Protein AF-A0AAD9KJ31-F1 (afdb_monomer_lite)

Secondary structure (DSSP, 8-state):
---SSHHHHHHHHHHHHHHHHHHHHHHHTTHHHHHSS--HHHHHHHIIIIIHHHHHHHHHHHHHHHHHHHHHH--

Organism: Ridgeia piscesae (NCBI:txid27915)

Foldseek 3Di:
DPPPPVVVVVVLVVLLVVLVVQLVVQCVVCVCVVVDPDDPVVVVVSCVVTNCCSNCVVVVVVVVVVVVVVVVVVD

pLDDT: mean 77.91, std 13.61, range [42.59, 92.62]

Radius of gyration: 17.42 Å; chains: 1; bounding box: 47×19×47 Å

Sequence (75 aa):
MGQRYCTREKKQDKEIQRRIEVGWTAFAKHRDIFKGNIKTCLKRQVYNSRVLPAMAYGAETWTLASQAKTKLAAA

Structure (mmCIF, N/CA/C/O backbone):
data_AF-A0AAD9KJ31-F1
#
_entry.id   AF-A0AAD9KJ31-F1
#
loop_
_atom_site.group_PDB
_atom_site.id
_atom_site.type_symbol
_atom_site.label_atom_id
_atom_site.label_alt_id
_atom_site.label_comp_id
_atom_site.label_asym_id
_atom_site.label_entity_id
_atom_site.label_seq_id
_atom_site.pdbx_PDB_ins_code
_atom_site.Cartn_x
_atom_site.Cartn_y
_atom_site.Cartn_z
_atom_site.occupancy
_atom_site.B_iso_or_equiv
_atom_site.auth_seq_id
_atom_site.auth_comp_id
_atom_site.auth_asym_id
_atom_site.auth_atom_id
_atom_site.pdbx_PDB_model_num
ATOM 1 N N . MET A 1 1 ? 22.055 -11.528 -29.415 1.00 42.59 1 MET A N 1
ATOM 2 C CA . MET A 1 1 ? 21.458 -11.926 -28.116 1.00 42.59 1 MET A CA 1
ATOM 3 C C . MET A 1 1 ? 21.051 -10.668 -27.343 1.00 42.59 1 MET A C 1
ATOM 5 O O . MET A 1 1 ? 21.846 -10.172 -26.566 1.00 42.59 1 MET A O 1
ATOM 9 N N . GLY A 1 2 ? 19.868 -10.090 -27.599 1.00 54.50 2 GLY A N 1
ATOM 10 C CA . GLY A 1 2 ? 19.519 -8.748 -27.078 1.00 54.50 2 GLY A CA 1
ATOM 11 C C . GLY A 1 2 ? 18.071 -8.545 -26.613 1.00 54.50 2 GLY A C 1
ATOM 12 O O . GLY A 1 2 ? 17.681 -7.423 -26.329 1.00 54.50 2 GLY A O 1
ATOM 13 N N . GLN A 1 3 ? 17.248 -9.594 -26.513 1.00 49.34 3 GLN A N 1
ATOM 14 C CA . GLN A 1 3 ? 15.795 -9.433 -26.301 1.00 49.34 3 GLN A CA 1
ATOM 15 C C . GLN A 1 3 ? 15.317 -9.430 -24.834 1.00 49.34 3 GLN A C 1
ATOM 17 O O . GLN A 1 3 ? 14.118 -9.364 -24.587 1.00 49.34 3 GLN A O 1
ATOM 22 N N . ARG A 1 4 ? 16.197 -9.499 -23.825 1.00 48.91 4 ARG A N 1
ATOM 23 C CA . ARG A 1 4 ? 15.752 -9.754 -22.434 1.00 48.91 4 ARG A CA 1
ATOM 24 C C . ARG A 1 4 ? 15.419 -8.513 -21.593 1.00 48.91 4 ARG A C 1
ATOM 26 O O . ARG A 1 4 ? 14.782 -8.664 -20.549 1.00 48.91 4 ARG A O 1
ATOM 33 N N . TYR A 1 5 ? 15.783 -7.305 -22.027 1.00 51.22 5 TYR A N 1
ATOM 34 C CA . TYR A 1 5 ? 15.608 -6.096 -21.209 1.00 51.22 5 TYR A CA 1
ATOM 35 C C . TYR A 1 5 ? 14.173 -5.531 -21.254 1.00 51.22 5 TYR A C 1
ATOM 37 O O . TYR A 1 5 ? 13.576 -5.351 -20.193 1.00 51.22 5 TYR A O 1
ATOM 45 N N . CYS A 1 6 ? 13.546 -5.416 -22.432 1.00 49.72 6 CYS A N 1
ATOM 46 C CA . CYS A 1 6 ? 12.192 -4.848 -22.565 1.00 49.72 6 CYS A CA 1
ATOM 47 C C . CYS A 1 6 ? 11.085 -5.690 -21.893 1.00 49.72 6 CYS A C 1
ATOM 49 O O . CYS A 1 6 ? 10.047 -5.167 -21.488 1.00 49.72 6 CYS A O 1
ATOM 51 N N . THR A 1 7 ? 11.280 -7.007 -21.742 1.00 53.03 7 THR A N 1
ATOM 52 C CA . THR A 1 7 ? 10.341 -7.880 -21.009 1.00 53.03 7 THR A CA 1
ATOM 53 C C . THR A 1 7 ? 10.323 -7.626 -19.506 1.00 53.03 7 THR A C 1
ATOM 55 O O . THR A 1 7 ? 9.342 -7.974 -18.853 1.00 53.03 7 THR A O 1
ATOM 58 N N . ARG A 1 8 ? 11.399 -7.076 -18.933 1.00 58.91 8 ARG A N 1
ATOM 59 C CA . ARG A 1 8 ? 11.509 -6.870 -17.485 1.00 58.91 8 ARG A CA 1
ATOM 60 C C . ARG A 1 8 ? 10.750 -5.625 -17.037 1.00 58.91 8 ARG A C 1
ATOM 62 O O . ARG A 1 8 ? 10.064 -5.691 -16.025 1.00 58.91 8 ARG A O 1
ATOM 69 N N . GLU A 1 9 ? 10.817 -4.556 -17.822 1.00 61.16 9 GLU A N 1
ATOM 70 C CA . GLU A 1 9 ? 10.118 -3.291 -17.558 1.00 61.16 9 GLU A CA 1
ATOM 71 C C . GLU A 1 9 ? 8.601 -3.499 -17.582 1.00 61.16 9 GLU A C 1
ATOM 73 O O . GLU A 1 9 ? 7.941 -3.308 -16.568 1.00 61.16 9 GLU A O 1
ATOM 78 N N . LYS A 1 10 ? 8.068 -4.121 -18.645 1.00 64.62 10 LYS A N 1
ATOM 79 C CA . LYS A 1 10 ? 6.636 -4.473 -18.733 1.00 64.62 10 LYS A CA 1
ATOM 80 C C . LYS A 1 10 ? 6.145 -5.385 -17.597 1.00 64.62 10 LYS A C 1
ATOM 82 O O . LYS A 1 10 ? 4.954 -5.405 -17.293 1.00 64.62 10 LYS A O 1
ATOM 87 N N . LYS A 1 11 ? 7.032 -6.192 -17.001 1.00 69.75 11 LYS A N 1
ATOM 88 C CA . LYS A 1 11 ? 6.714 -7.018 -15.822 1.00 69.75 11 LYS A CA 1
ATOM 89 C C . LYS A 1 11 ? 6.743 -6.201 -14.529 1.00 69.75 11 LYS A C 1
ATOM 91 O O . LYS A 1 11 ? 5.945 -6.489 -13.644 1.00 69.75 11 LYS A O 1
ATOM 96 N N . GLN A 1 12 ? 7.621 -5.202 -14.425 1.00 73.44 12 GLN A N 1
ATOM 97 C CA . GLN A 1 12 ? 7.645 -4.273 -13.296 1.00 73.44 12 GLN A CA 1
ATOM 98 C C . GLN A 1 12 ? 6.385 -3.409 -13.264 1.00 73.44 12 GLN A C 1
ATOM 100 O O . GLN A 1 12 ? 5.767 -3.351 -12.211 1.00 73.44 12 GLN A O 1
ATOM 105 N N . ASP A 1 13 ? 5.938 -2.846 -14.389 1.00 79.56 13 ASP A N 1
ATOM 106 C CA . ASP A 1 13 ? 4.694 -2.058 -14.443 1.00 79.56 13 ASP A CA 1
ATOM 107 C C . ASP A 1 13 ? 3.467 -2.855 -13.979 1.00 79.56 13 ASP A C 1
ATOM 109 O O . ASP A 1 13 ? 2.687 -2.395 -13.144 1.00 79.56 13 ASP A O 1
ATOM 113 N N . LYS A 1 14 ? 3.328 -4.099 -14.452 1.00 84.31 14 LYS A N 1
ATOM 114 C CA . LYS A 1 14 ? 2.241 -4.993 -14.020 1.00 84.31 14 LYS A CA 1
ATOM 115 C C . LYS A 1 14 ? 2.304 -5.322 -12.530 1.00 84.31 14 LYS A C 1
ATOM 117 O O . LYS A 1 14 ? 1.269 -5.412 -11.876 1.00 84.31 14 LYS A O 1
ATOM 122 N N . GLU A 1 15 ? 3.504 -5.512 -11.990 1.00 82.62 15 GLU A N 1
ATOM 123 C CA . GLU A 1 15 ? 3.691 -5.753 -10.561 1.00 82.62 15 GLU A CA 1
ATOM 124 C C . GLU A 1 15 ? 3.387 -4.492 -9.737 1.00 82.62 15 GLU A C 1
ATOM 126 O O . GLU A 1 15 ? 2.715 -4.598 -8.716 1.00 82.62 15 GLU A O 1
ATOM 131 N N . ILE A 1 16 ? 3.788 -3.297 -10.197 1.00 82.44 16 ILE A N 1
ATOM 132 C CA . ILE A 1 16 ? 3.422 -2.011 -9.574 1.00 82.44 16 ILE A CA 1
ATOM 133 C C . ILE A 1 16 ? 1.901 -1.911 -9.448 1.00 82.44 16 ILE A C 1
ATOM 135 O O . ILE A 1 16 ? 1.392 -1.684 -8.350 1.00 82.44 16 ILE A O 1
ATOM 139 N N . GLN A 1 17 ? 1.172 -2.133 -10.546 1.00 85.69 17 GLN A N 1
ATOM 140 C CA . GLN A 1 17 ? -0.292 -2.086 -10.543 1.00 85.69 17 GLN A CA 1
ATOM 141 C C . GLN A 1 17 ? -0.889 -3.105 -9.572 1.00 85.69 17 GLN A C 1
ATOM 143 O O . GLN A 1 17 ? -1.679 -2.730 -8.706 1.00 85.69 17 GLN A O 1
ATOM 148 N N . ARG A 1 18 ? -0.428 -4.359 -9.622 1.00 87.62 18 ARG A N 1
ATOM 149 C CA . ARG A 1 18 ? -0.883 -5.407 -8.703 1.00 87.62 18 ARG A CA 1
ATOM 150 C C . ARG A 1 18 ? -0.662 -5.031 -7.237 1.00 87.62 18 ARG A C 1
ATOM 152 O O . ARG A 1 18 ? -1.493 -5.336 -6.387 1.00 87.62 18 ARG A O 1
ATOM 159 N N . ARG A 1 19 ? 0.442 -4.359 -6.908 1.00 84.12 19 ARG A N 1
ATOM 160 C CA . ARG A 1 19 ? 0.745 -3.933 -5.531 1.00 84.12 19 ARG A CA 1
ATOM 161 C C . ARG A 1 19 ? -0.113 -2.765 -5.079 1.00 84.12 19 ARG A C 1
ATOM 163 O O . ARG A 1 19 ? -0.518 -2.742 -3.920 1.00 84.12 19 ARG A O 1
ATOM 170 N N . ILE A 1 20 ? -0.426 -1.837 -5.982 1.00 87.81 20 ILE A N 1
ATOM 171 C CA . ILE A 1 20 ? -1.400 -0.772 -5.725 1.00 87.81 20 ILE A CA 1
ATOM 172 C C . ILE A 1 20 ? -2.758 -1.404 -5.393 1.00 87.81 20 ILE A C 1
ATOM 174 O O . ILE A 1 20 ? -3.348 -1.077 -4.365 1.00 87.81 2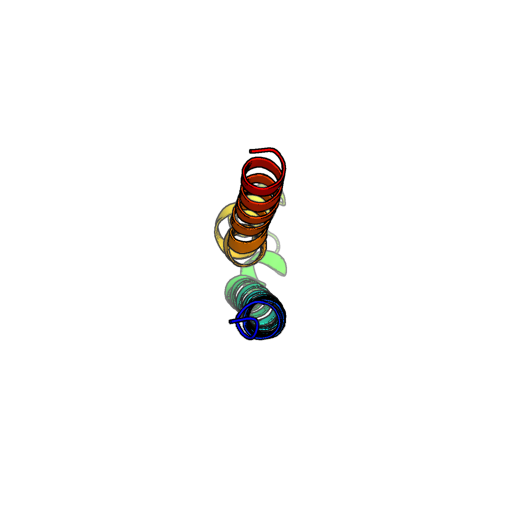0 ILE A O 1
ATOM 178 N N . GLU A 1 21 ? -3.216 -2.373 -6.188 1.00 91.19 21 GLU A N 1
ATOM 179 C CA . GLU A 1 21 ? -4.477 -3.090 -5.952 1.00 91.19 21 GLU A CA 1
ATOM 180 C C . GLU A 1 21 ? -4.475 -3.863 -4.624 1.00 91.19 21 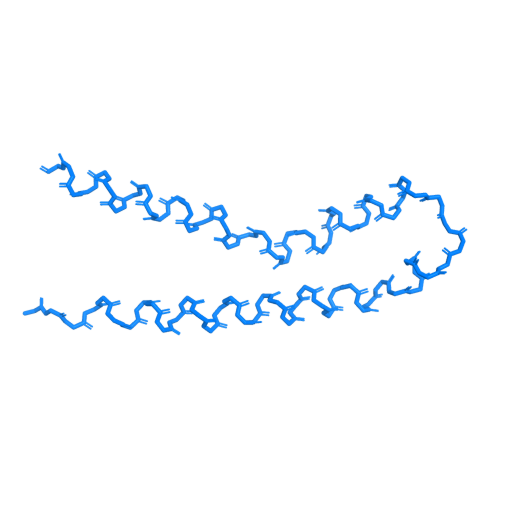GLU A C 1
ATOM 182 O O . GLU A 1 21 ? -5.431 -3.782 -3.846 1.00 91.19 21 GLU A O 1
ATOM 187 N N . VAL A 1 22 ? -3.393 -4.583 -4.315 1.00 90.44 22 VAL A N 1
ATOM 188 C CA . VAL A 1 22 ? -3.250 -5.317 -3.047 1.00 90.44 22 VAL A CA 1
ATOM 189 C C . VAL A 1 22 ? -3.182 -4.358 -1.856 1.00 90.44 22 VAL A C 1
ATOM 191 O O . VAL A 1 22 ? -3.809 -4.626 -0.832 1.00 90.44 22 VAL A O 1
ATOM 194 N N . GLY A 1 23 ? -2.482 -3.229 -1.984 1.00 89.56 23 GLY A N 1
ATOM 195 C CA . GLY A 1 23 ? -2.416 -2.179 -0.968 1.00 89.56 23 GLY A CA 1
ATOM 196 C C . GLY A 1 23 ? -3.792 -1.585 -0.670 1.00 89.56 23 GLY A C 1
ATOM 197 O O . GLY A 1 23 ? -4.203 -1.533 0.492 1.00 89.56 23 GLY A O 1
ATOM 198 N N . TRP A 1 24 ? -4.552 -1.235 -1.712 1.00 91.19 24 TRP A N 1
ATOM 199 C CA . TRP A 1 24 ? -5.938 -0.776 -1.581 1.00 91.19 24 TRP A CA 1
ATOM 200 C C . TRP A 1 24 ? -6.851 -1.838 -0.977 1.00 91.19 24 TRP A C 1
ATOM 202 O O . TRP A 1 24 ? -7.658 -1.530 -0.102 1.00 91.19 24 TRP A O 1
ATOM 212 N N . THR A 1 25 ? -6.689 -3.099 -1.373 1.00 92.62 25 THR A N 1
ATOM 213 C CA . THR A 1 25 ? -7.453 -4.218 -0.810 1.00 92.62 25 THR A CA 1
ATOM 214 C C . THR A 1 25 ? -7.146 -4.412 0.678 1.00 92.62 25 THR A C 1
ATOM 216 O O . THR A 1 25 ? -8.058 -4.604 1.482 1.00 92.62 25 THR A O 1
ATOM 219 N N . ALA A 1 26 ? -5.874 -4.337 1.080 1.00 89.69 26 ALA A N 1
ATOM 220 C CA . ALA A 1 26 ? -5.455 -4.433 2.477 1.00 89.69 26 ALA A CA 1
ATOM 221 C C . ALA A 1 26 ? -5.986 -3.262 3.317 1.00 89.69 26 ALA A C 1
ATOM 223 O O . ALA A 1 26 ? -6.424 -3.462 4.451 1.00 89.69 26 ALA A O 1
ATOM 224 N N . PHE A 1 27 ? -6.004 -2.055 2.749 1.00 89.38 27 PHE A N 1
ATOM 225 C CA . PHE A 1 27 ? -6.612 -0.888 3.380 1.00 89.38 27 PHE A CA 1
ATOM 226 C C . PHE A 1 27 ? -8.131 -1.053 3.533 1.00 89.38 27 PHE A C 1
ATOM 228 O O . PHE A 1 27 ? -8.667 -0.846 4.621 1.00 89.38 27 PHE A O 1
ATOM 235 N N . ALA A 1 28 ? -8.821 -1.497 2.478 1.00 90.31 28 ALA A N 1
ATOM 236 C CA . ALA A 1 28 ? -10.264 -1.722 2.479 1.00 90.31 28 ALA A CA 1
ATOM 237 C C . ALA A 1 28 ? -10.689 -2.783 3.509 1.00 90.31 28 ALA A C 1
ATOM 239 O O . ALA A 1 28 ? -11.663 -2.576 4.228 1.00 90.31 28 ALA A O 1
ATOM 240 N N . LYS A 1 29 ? -9.914 -3.866 3.663 1.00 90.19 29 LYS A N 1
ATOM 241 C CA . LYS A 1 29 ? -10.120 -4.900 4.699 1.00 90.19 29 LYS A CA 1
ATOM 242 C C . LYS A 1 29 ? -10.049 -4.370 6.133 1.00 90.19 29 LYS A C 1
ATOM 244 O O . 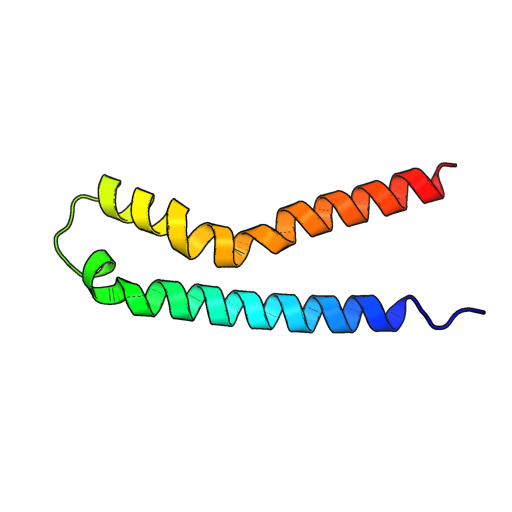LYS A 1 29 ? -10.524 -5.022 7.056 1.00 90.19 29 LYS A O 1
ATOM 249 N N . HIS A 1 30 ? -9.411 -3.224 6.340 1.00 88.81 30 HIS A N 1
ATOM 250 C CA . HIS A 1 30 ? -9.261 -2.588 7.647 1.00 88.81 30 HIS A CA 1
ATOM 251 C C . HIS A 1 30 ? -9.981 -1.235 7.706 1.00 88.81 30 HIS A C 1
ATOM 253 O O . HIS A 1 30 ? -9.739 -0.439 8.615 1.00 88.81 30 HIS A O 1
ATOM 259 N N . ARG A 1 31 ? -10.895 -0.970 6.761 1.00 88.94 31 ARG A N 1
ATOM 260 C CA . ARG A 1 31 ? -11.642 0.288 6.661 1.00 88.94 31 ARG A CA 1
ATOM 261 C C . ARG A 1 31 ? -12.365 0.633 7.956 1.00 88.94 31 ARG A C 1
ATOM 263 O O . ARG A 1 31 ? -12.382 1.801 8.324 1.00 88.94 31 ARG A O 1
ATOM 270 N N . ASP A 1 32 ? -12.910 -0.349 8.663 1.00 89.25 32 ASP A N 1
ATOM 271 C CA . ASP A 1 32 ? -13.634 -0.132 9.921 1.00 89.25 32 ASP A CA 1
ATOM 272 C C . ASP A 1 32 ? -12.710 0.372 11.037 1.00 89.25 32 ASP A C 1
ATOM 274 O O . ASP A 1 32 ? -13.086 1.244 11.817 1.00 89.25 32 ASP A O 1
ATOM 278 N N . ILE A 1 33 ? -11.454 -0.083 11.048 1.00 86.62 33 ILE A N 1
ATOM 279 C CA . ILE A 1 33 ? -10.416 0.380 11.978 1.00 86.62 33 ILE A CA 1
ATOM 280 C C . ILE A 1 33 ? -10.037 1.829 11.651 1.00 86.62 33 ILE A C 1
ATOM 282 O O . ILE A 1 33 ? -9.884 2.662 12.546 1.00 86.62 33 ILE A O 1
ATOM 286 N N . PHE A 1 34 ? -9.902 2.155 10.364 1.00 86.94 34 PHE A N 1
ATOM 287 C CA . PHE A 1 34 ? -9.517 3.495 9.923 1.00 86.94 34 PHE A CA 1
ATOM 288 C C . PHE A 1 34 ? -10.657 4.517 10.029 1.00 86.94 34 PHE A C 1
ATOM 290 O O . PHE A 1 34 ? -10.396 5.671 10.374 1.00 86.94 34 PHE A O 1
ATOM 297 N N . LYS A 1 35 ? -11.906 4.099 9.796 1.00 89.31 35 LYS A N 1
ATOM 298 C CA . LYS A 1 35 ? -13.114 4.933 9.892 1.00 89.31 35 LYS A CA 1
ATOM 299 C C . LYS A 1 35 ? -13.645 5.040 11.327 1.00 89.31 35 LYS A C 1
ATOM 301 O O . LYS A 1 35 ? -14.283 6.032 11.659 1.00 89.31 35 LYS A O 1
ATOM 306 N N . GLY A 1 36 ? -13.360 4.055 12.178 1.00 90.06 36 GLY A N 1
ATOM 307 C CA . GLY A 1 36 ? -13.763 4.041 13.581 1.00 90.06 36 GLY A CA 1
ATOM 308 C C . GLY A 1 36 ? -13.031 5.068 14.450 1.00 90.06 36 GLY A C 1
ATOM 309 O O . GLY A 1 36 ? -11.965 5.590 14.094 1.00 90.06 36 GLY A O 1
ATOM 310 N N . ASN A 1 37 ? -13.592 5.329 15.633 1.00 89.81 37 ASN A N 1
ATOM 311 C CA . ASN A 1 37 ? -13.005 6.204 16.649 1.00 89.81 37 ASN A CA 1
ATOM 312 C C . ASN A 1 37 ? -11.903 5.472 17.442 1.00 89.81 37 ASN A C 1
ATOM 314 O O . ASN A 1 37 ? -12.053 5.144 18.615 1.00 89.81 37 ASN A O 1
ATOM 318 N N . ILE A 1 38 ? -10.807 5.146 16.755 1.00 90.50 38 ILE A N 1
ATOM 319 C CA . ILE A 1 38 ? -9.619 4.496 17.323 1.00 90.50 38 ILE A CA 1
ATOM 320 C C . ILE A 1 38 ? -8.488 5.519 17.427 1.00 90.50 38 ILE A C 1
ATOM 322 O O . ILE A 1 38 ? -8.313 6.357 16.539 1.00 90.50 38 ILE A O 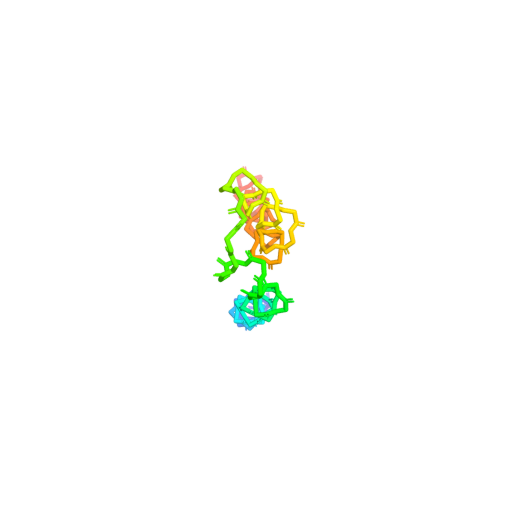1
ATOM 326 N N . LYS A 1 39 ? -7.676 5.419 18.487 1.00 90.62 39 LYS A N 1
ATOM 327 C CA . LYS A 1 39 ? -6.488 6.261 18.684 1.00 90.62 39 LYS A CA 1
ATOM 328 C C . LYS A 1 39 ? -5.562 6.197 17.462 1.00 90.62 39 LYS A C 1
ATOM 330 O O . LYS A 1 39 ? -5.218 5.115 16.983 1.00 90.62 39 LYS A O 1
ATOM 335 N N . THR A 1 40 ? -5.090 7.356 17.007 1.00 89.56 40 THR A N 1
ATOM 336 C CA . THR A 1 40 ? -4.241 7.509 15.810 1.00 89.56 40 THR A CA 1
ATOM 337 C C . THR A 1 40 ? -2.977 6.644 15.844 1.00 89.56 40 THR A C 1
ATOM 339 O O . THR A 1 40 ? -2.563 6.127 14.809 1.00 89.56 40 THR A O 1
ATOM 342 N N . CYS A 1 41 ? -2.397 6.418 17.030 1.00 91.56 41 CYS A N 1
ATOM 343 C CA . CYS A 1 41 ? -1.240 5.534 17.209 1.00 91.56 41 CYS A CA 1
ATOM 344 C C . CYS A 1 41 ? -1.522 4.099 16.720 1.00 91.56 41 CYS A C 1
ATOM 346 O O . CYS A 1 41 ? -0.740 3.533 15.958 1.00 91.56 41 CYS A O 1
ATOM 348 N N . LEU A 1 42 ? -2.693 3.553 17.062 1.00 89.06 42 LEU A N 1
ATOM 349 C CA . LEU A 1 42 ? -3.096 2.205 16.660 1.00 89.06 42 LEU A CA 1
ATOM 350 C C . LEU A 1 42 ? -3.345 2.121 15.149 1.00 89.06 42 LEU A C 1
ATOM 352 O O . LEU A 1 42 ? -2.905 1.179 14.494 1.00 89.06 42 LEU A O 1
ATOM 356 N N . LYS A 1 43 ? -3.993 3.146 14.575 1.00 90.56 43 LYS A N 1
ATOM 357 C CA . LYS A 1 43 ? -4.197 3.248 13.120 1.00 90.56 43 LYS A CA 1
ATOM 358 C C . LYS A 1 43 ? -2.858 3.241 12.377 1.00 90.56 43 LYS A C 1
ATOM 360 O O . LYS A 1 43 ? -2.704 2.510 11.401 1.00 90.56 43 LYS A O 1
ATOM 365 N N . ARG A 1 44 ? -1.870 3.996 12.870 1.00 92.25 44 ARG A N 1
ATOM 366 C CA . ARG A 1 44 ? -0.513 4.028 12.303 1.00 92.25 44 ARG A CA 1
ATOM 367 C C . ARG A 1 44 ? 0.171 2.662 12.397 1.00 92.25 44 ARG A C 1
ATOM 369 O O . ARG A 1 44 ? 0.780 2.234 11.423 1.00 92.25 44 ARG A O 1
ATOM 376 N N . GLN A 1 45 ? 0.040 1.957 13.520 1.00 92.50 45 GLN A N 1
ATOM 377 C CA . GLN A 1 45 ? 0.631 0.627 13.683 1.00 92.50 45 GLN A CA 1
ATOM 378 C C . GLN A 1 45 ? 0.034 -0.395 12.703 1.00 92.50 45 GLN A C 1
ATOM 380 O O . GLN A 1 45 ? 0.779 -1.122 12.044 1.00 92.50 45 GLN A O 1
ATOM 385 N N . VAL A 1 46 ? -1.295 -0.417 12.553 1.00 89.81 46 VAL A N 1
ATOM 386 C CA . VAL A 1 46 ? -1.990 -1.304 11.603 1.00 89.81 46 VAL A CA 1
ATOM 387 C C . VAL A 1 46 ? -1.592 -0.981 10.163 1.00 89.81 46 VAL A C 1
ATOM 389 O O . VAL A 1 46 ? -1.285 -1.891 9.391 1.00 89.81 46 VAL A O 1
ATOM 392 N N . TYR A 1 47 ? -1.527 0.305 9.812 1.00 89.69 47 TYR A N 1
ATOM 393 C CA . TYR A 1 47 ? -1.072 0.747 8.497 1.00 89.69 47 TYR A CA 1
ATOM 394 C C . TYR A 1 47 ? 0.363 0.283 8.205 1.00 89.69 47 TYR A C 1
ATOM 396 O O . TYR A 1 47 ? 0.596 -0.390 7.202 1.00 89.69 47 TYR A O 1
ATOM 404 N N . ASN A 1 48 ? 1.305 0.556 9.112 1.00 90.44 48 ASN A N 1
ATOM 405 C CA . ASN A 1 48 ? 2.713 0.189 8.947 1.00 90.44 48 ASN A CA 1
ATOM 406 C C . ASN A 1 48 ? 2.934 -1.328 8.887 1.00 90.44 48 ASN A C 1
ATOM 408 O O . ASN A 1 48 ? 3.837 -1.785 8.198 1.00 90.44 48 ASN A O 1
ATOM 412 N N . SER A 1 49 ? 2.111 -2.114 9.582 1.00 87.50 49 SER A N 1
ATOM 413 C CA . SER A 1 49 ? 2.284 -3.571 9.640 1.00 87.50 49 SER A CA 1
ATOM 414 C C . SER A 1 49 ? 1.659 -4.303 8.450 1.00 87.50 49 SER A C 1
ATOM 416 O O . SER A 1 49 ? 2.109 -5.387 8.098 1.00 87.50 49 SER A O 1
ATOM 418 N N . ARG A 1 50 ? 0.580 -3.767 7.861 1.00 86.38 50 ARG A N 1
ATOM 419 C CA . ARG A 1 50 ? -0.248 -4.492 6.873 1.00 86.38 50 ARG A CA 1
ATOM 420 C C . ARG A 1 50 ? -0.267 -3.824 5.505 1.00 86.38 50 ARG A C 1
ATOM 422 O O . ARG A 1 50 ? -0.148 -4.496 4.488 1.00 86.38 50 ARG A O 1
ATOM 429 N N . VAL A 1 51 ? -0.441 -2.508 5.485 1.00 87.00 51 VAL A N 1
ATOM 430 C CA . VAL A 1 51 ? -0.679 -1.733 4.263 1.00 87.00 51 VAL A CA 1
ATOM 431 C C . VAL A 1 51 ? 0.646 -1.276 3.651 1.00 87.00 51 VAL A C 1
ATOM 433 O O . VAL A 1 51 ? 0.844 -1.383 2.443 1.00 87.00 51 VAL A O 1
ATOM 436 N N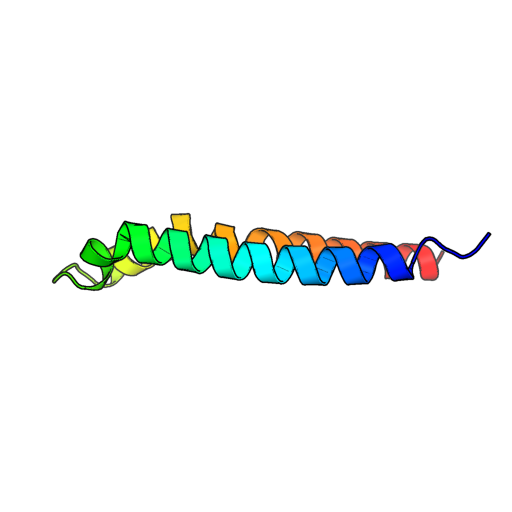 . LEU A 1 52 ? 1.589 -0.854 4.495 1.00 87.69 52 LEU A N 1
ATOM 437 C CA . LEU A 1 52 ? 2.922 -0.443 4.073 1.00 87.69 52 LEU A CA 1
ATOM 438 C C . LEU A 1 52 ? 3.718 -1.570 3.391 1.00 87.69 52 LEU A C 1
ATOM 440 O O . LEU A 1 52 ? 4.160 -1.333 2.273 1.00 87.69 52 LEU A O 1
ATOM 444 N N . PRO A 1 53 ? 3.873 -2.793 3.943 1.00 84.38 53 PRO A N 1
ATOM 445 C CA . PRO A 1 53 ? 4.645 -3.845 3.270 1.00 84.38 53 PRO A CA 1
ATOM 446 C C . PRO A 1 53 ? 4.013 -4.305 1.951 1.00 84.38 53 PRO A C 1
ATOM 448 O O . PRO A 1 53 ? 4.737 -4.626 1.008 1.00 84.38 53 PRO A O 1
ATOM 451 N N . ALA A 1 54 ? 2.680 -4.272 1.842 1.00 84.75 54 ALA A N 1
ATOM 452 C CA . ALA A 1 54 ? 1.973 -4.571 0.597 1.00 84.75 54 ALA A CA 1
ATOM 453 C C . ALA A 1 54 ? 2.353 -3.599 -0.537 1.00 84.75 54 ALA A C 1
ATOM 455 O O . ALA A 1 54 ? 2.471 -4.017 -1.689 1.00 84.75 54 ALA A O 1
ATOM 456 N N . MET A 1 55 ? 2.604 -2.328 -0.205 1.00 81.94 55 MET A N 1
ATOM 457 C CA . MET A 1 55 ? 3.052 -1.308 -1.158 1.00 81.94 55 MET A CA 1
ATOM 458 C C . MET A 1 55 ? 4.583 -1.232 -1.299 1.00 81.94 55 MET A C 1
ATOM 460 O O . MET A 1 55 ? 5.086 -0.999 -2.395 1.00 81.94 55 MET A O 1
ATOM 464 N N . ALA A 1 56 ? 5.338 -1.448 -0.218 1.00 77.88 56 ALA A N 1
ATOM 465 C CA . ALA A 1 56 ? 6.757 -1.096 -0.116 1.00 77.88 56 ALA A CA 1
ATOM 466 C C . ALA A 1 56 ? 7.737 -2.227 -0.453 1.00 77.88 56 ALA A C 1
ATOM 468 O O . ALA A 1 56 ? 8.841 -1.933 -0.902 1.00 77.88 56 ALA A O 1
ATOM 469 N N . TYR A 1 57 ? 7.348 -3.505 -0.341 1.00 68.56 57 TYR A N 1
ATOM 470 C CA . TYR A 1 57 ? 8.270 -4.635 -0.572 1.00 68.56 57 TYR A CA 1
ATOM 471 C C . TYR A 1 57 ? 8.936 -4.603 -1.972 1.00 68.56 57 TYR A C 1
ATOM 473 O O . TYR A 1 57 ? 9.980 -5.205 -2.216 1.00 68.56 57 TYR A O 1
ATOM 481 N N . GLY A 1 58 ? 8.331 -3.902 -2.938 1.00 58.75 58 GLY A N 1
ATOM 482 C CA . GLY A 1 58 ? 8.846 -3.785 -4.302 1.00 58.75 58 GLY A CA 1
ATOM 483 C C . GLY A 1 58 ? 9.898 -2.692 -4.402 1.00 58.75 58 GLY A C 1
ATOM 484 O O . GLY A 1 58 ? 10.885 -2.870 -5.106 1.00 58.75 58 GLY A O 1
ATOM 485 N N . ALA A 1 59 ? 9.728 -1.611 -3.638 1.00 62.56 59 ALA A N 1
ATOM 486 C CA . ALA A 1 59 ? 10.623 -0.466 -3.633 1.00 62.56 59 ALA A CA 1
ATOM 487 C C . ALA A 1 59 ? 12.020 -0.860 -3.144 1.00 62.56 59 ALA A C 1
ATOM 489 O O . ALA A 1 59 ? 12.978 -0.604 -3.861 1.00 62.56 59 ALA A O 1
ATOM 490 N N . GLU A 1 60 ? 12.126 -1.562 -2.010 1.00 64.75 60 GLU A N 1
ATOM 491 C CA . GLU A 1 60 ? 13.405 -2.057 -1.466 1.00 64.75 60 GLU A CA 1
ATOM 492 C C . GLU A 1 60 ? 14.114 -3.014 -2.437 1.00 64.75 60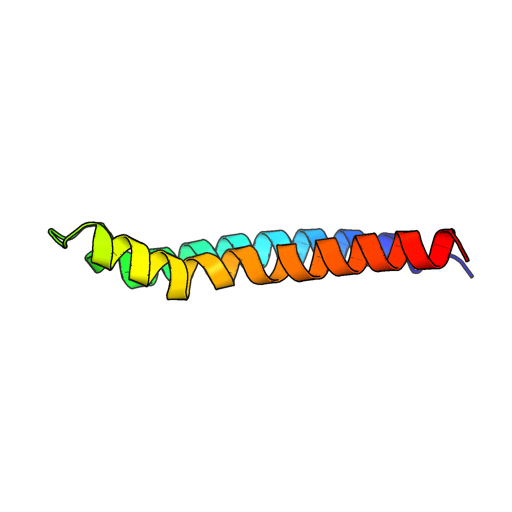 GLU A C 1
ATOM 494 O O . GLU A 1 60 ? 15.322 -2.928 -2.666 1.00 64.75 60 GLU A O 1
ATOM 499 N N . THR A 1 61 ? 13.349 -3.901 -3.079 1.00 62.84 61 THR A N 1
ATOM 500 C CA . THR A 1 61 ? 13.893 -4.854 -4.055 1.00 62.84 61 THR A CA 1
ATOM 501 C C . THR A 1 61 ? 14.314 -4.163 -5.360 1.00 62.84 61 THR A C 1
ATOM 503 O O . THR A 1 61 ? 15.277 -4.581 -6.005 1.00 62.84 61 THR A O 1
ATOM 506 N N . TRP A 1 62 ? 13.622 -3.100 -5.783 1.00 65.69 62 TRP A N 1
ATOM 507 C CA . TRP A 1 62 ? 13.948 -2.359 -7.004 1.00 65.69 62 TRP A CA 1
ATOM 508 C C . TRP A 1 62 ? 15.123 -1.407 -6.829 1.00 65.69 62 TRP A C 1
ATOM 510 O O . TRP A 1 62 ? 15.939 -1.323 -7.748 1.00 65.69 62 TRP A O 1
ATOM 520 N N . THR A 1 63 ? 15.270 -0.747 -5.677 1.00 64.56 63 THR A N 1
ATOM 521 C CA . THR A 1 63 ? 16.503 -0.011 -5.357 1.00 64.56 63 THR A CA 1
ATOM 522 C C . THR A 1 63 ? 17.690 -0.959 -5.329 1.00 64.56 63 THR A C 1
ATOM 524 O O . THR A 1 63 ? 18.687 -0.676 -5.991 1.00 64.56 63 THR A O 1
ATOM 527 N N . LEU A 1 64 ? 17.558 -2.127 -4.690 1.00 64.31 64 LEU A N 1
ATOM 528 C CA . LEU A 1 64 ? 18.606 -3.149 -4.687 1.00 64.31 64 LEU A CA 1
ATOM 529 C C . LEU A 1 64 ? 18.930 -3.651 -6.106 1.00 64.31 64 LEU A C 1
ATOM 531 O O . LEU A 1 64 ? 20.096 -3.774 -6.474 1.00 64.31 64 LEU A O 1
ATOM 535 N N . ALA A 1 65 ? 17.917 -3.889 -6.944 1.00 65.69 65 ALA A N 1
ATOM 536 C CA . ALA A 1 65 ? 18.116 -4.304 -8.332 1.00 65.69 65 ALA A CA 1
ATOM 537 C C . ALA A 1 65 ? 18.750 -3.207 -9.204 1.00 65.69 65 ALA A C 1
ATOM 539 O O . ALA A 1 65 ? 19.521 -3.525 -10.109 1.00 65.69 65 ALA A O 1
ATOM 540 N N . SER A 1 66 ? 18.431 -1.934 -8.961 1.00 68.88 66 SER A N 1
ATOM 541 C CA . SER A 1 66 ? 19.045 -0.792 -9.648 1.00 68.88 66 SER A CA 1
ATOM 542 C C . SER A 1 66 ? 20.513 -0.636 -9.246 1.00 68.88 66 SER A C 1
ATOM 544 O O . SER A 1 66 ? 21.385 -0.546 -10.106 1.00 68.88 66 SER A O 1
ATOM 546 N N . GLN A 1 67 ? 20.807 -0.736 -7.948 1.00 72.00 67 GLN A N 1
ATOM 547 C CA . GLN A 1 67 ? 22.172 -0.730 -7.418 1.00 72.00 67 GLN A CA 1
ATOM 548 C C . GLN A 1 67 ? 23.000 -1.930 -7.902 1.00 72.00 67 GLN A C 1
ATOM 550 O O . GLN A 1 67 ? 24.190 -1.801 -8.174 1.00 72.00 67 GLN A O 1
ATOM 555 N N . ALA A 1 68 ? 22.393 -3.110 -8.047 1.00 71.19 68 ALA A N 1
ATOM 556 C CA . ALA A 1 68 ? 23.067 -4.266 -8.633 1.00 71.19 68 ALA A CA 1
ATOM 557 C C . ALA A 1 68 ? 23.401 -4.043 -10.120 1.00 71.19 68 ALA A C 1
ATOM 559 O O . ALA A 1 68 ? 24.487 -4.413 -10.559 1.00 71.19 68 ALA A O 1
ATOM 560 N N . LYS A 1 69 ? 22.508 -3.398 -10.892 1.00 72.50 69 LYS A N 1
ATOM 561 C CA . LYS A 1 69 ? 22.787 -3.018 -12.290 1.00 72.50 69 LYS A CA 1
ATOM 562 C C . LYS A 1 69 ? 23.965 -2.047 -12.387 1.00 72.50 69 LYS A C 1
ATOM 564 O O . LYS A 1 69 ? 24.819 -2.251 -13.240 1.00 72.50 69 LYS A O 1
ATOM 569 N N . THR A 1 70 ? 24.027 -1.021 -11.534 1.00 77.62 70 THR A N 1
ATOM 570 C CA . THR A 1 70 ? 25.133 -0.048 -11.563 1.00 77.62 70 THR A CA 1
ATOM 571 C C . THR A 1 70 ? 26.461 -0.681 -11.162 1.00 77.62 70 THR A C 1
ATOM 573 O O . THR A 1 70 ? 27.463 -0.430 -11.821 1.00 77.62 70 THR A O 1
ATOM 576 N N . LYS A 1 71 ? 26.471 -1.562 -10.152 1.00 76.12 71 LYS A N 1
ATOM 577 C CA . LYS A 1 71 ? 27.673 -2.321 -9.767 1.00 76.12 71 LYS A CA 1
ATOM 578 C C . LYS A 1 71 ? 28.195 -3.221 -10.887 1.00 76.12 71 LYS A C 1
ATOM 580 O O . LYS A 1 71 ? 29.399 -3.289 -11.077 1.00 76.12 71 LYS A O 1
ATOM 585 N N . LEU A 1 72 ? 27.305 -3.887 -11.625 1.00 74.19 72 LEU A N 1
ATOM 586 C CA . LEU A 1 72 ? 27.687 -4.722 -12.769 1.00 74.19 72 LEU A CA 1
ATOM 587 C C . LEU A 1 72 ? 28.141 -3.907 -13.986 1.00 74.19 72 LEU A C 1
ATOM 589 O O . LEU A 1 72 ? 28.910 -4.417 -14.782 1.00 74.19 72 LEU A O 1
ATOM 593 N N . ALA A 1 73 ? 27.653 -2.676 -14.153 1.00 73.50 73 ALA A N 1
ATOM 594 C CA . ALA A 1 73 ? 28.062 -1.795 -15.249 1.00 73.50 73 ALA A CA 1
ATOM 595 C C . ALA A 1 73 ? 29.407 -1.090 -14.994 1.00 73.50 73 ALA A C 1
ATOM 597 O O . ALA A 1 73 ? 30.014 -0.585 -15.932 1.00 73.50 73 ALA A O 1
ATOM 598 N N . ALA A 1 74 ? 29.835 -1.014 -13.733 1.00 71.44 74 ALA A N 1
ATOM 599 C CA . ALA A 1 74 ? 31.111 -0.431 -13.321 1.00 71.44 74 ALA A CA 1
ATOM 600 C C . ALA A 1 74 ? 32.247 -1.467 -13.194 1.00 71.44 74 ALA A C 1
ATOM 602 O O . ALA A 1 74 ? 33.369 -1.080 -12.870 1.00 71.44 74 ALA A O 1
ATOM 603 N N . ALA A 1 75 ? 31.945 -2.754 -13.397 1.00 58.09 75 ALA A N 1
ATOM 604 C CA . ALA A 1 75 ? 32.896 -3.866 -13.411 1.00 58.09 75 ALA A CA 1
ATOM 605 C C . ALA A 1 75 ? 33.260 -4.234 -14.854 1.00 58.09 75 ALA A C 1
ATOM 607 O O . ALA A 1 75 ? 34.436 -4.591 -15.076 1.00 58.09 75 ALA A O 1
#